Protein AF-A0A928R2H8-F1 (afdb_monomer)

Structure (mmCIF, N/CA/C/O backbone):
data_AF-A0A928R2H8-F1
#
_entry.id   AF-A0A928R2H8-F1
#
loop_
_atom_site.group_PDB
_atom_site.id
_atom_site.type_symbol
_atom_site.label_atom_id
_atom_site.label_alt_id
_atom_site.label_comp_id
_atom_site.label_asym_id
_atom_site.label_entity_id
_atom_site.label_seq_id
_atom_site.pdbx_PDB_ins_code
_atom_site.Cartn_x
_atom_site.Cartn_y
_atom_site.Cartn_z
_atom_site.occupancy
_atom_site.B_iso_or_equiv
_atom_site.auth_seq_id
_atom_site.auth_comp_id
_atom_site.auth_asym_id
_atom_site.auth_atom_id
_atom_site.pdbx_PDB_model_num
ATOM 1 N N . MET A 1 1 ? 14.019 5.070 -17.766 1.00 61.62 1 MET A N 1
ATOM 2 C CA . MET A 1 1 ? 13.513 3.812 -17.169 1.00 61.62 1 MET A CA 1
ATOM 3 C C . MET A 1 1 ? 13.544 3.880 -15.642 1.00 61.62 1 MET A C 1
ATOM 5 O O . MET A 1 1 ? 12.541 3.559 -15.027 1.00 61.62 1 MET A O 1
ATOM 9 N N . GLU A 1 2 ? 14.623 4.371 -15.018 1.00 67.50 2 GLU A N 1
ATOM 10 C CA . GLU A 1 2 ? 14.667 4.586 -13.555 1.00 67.50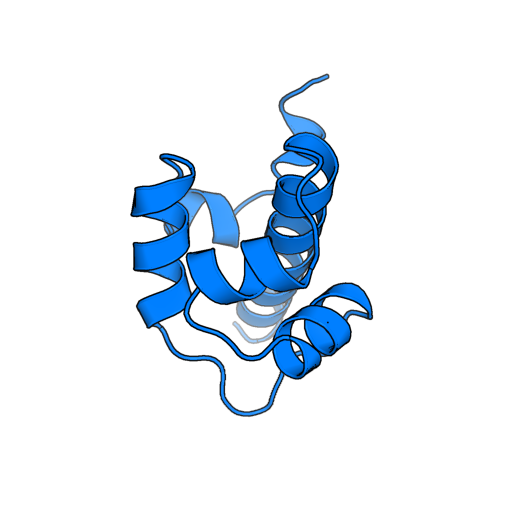 2 GLU A CA 1
ATOM 11 C C . GLU A 1 2 ? 13.687 5.665 -13.057 1.00 67.50 2 GLU A C 1
ATOM 13 O O . GLU A 1 2 ? 13.028 5.467 -12.038 1.00 67.50 2 GLU A O 1
ATOM 18 N N . ASP A 1 3 ? 13.518 6.762 -13.803 1.00 77.81 3 ASP A N 1
ATOM 19 C CA . ASP A 1 3 ? 12.603 7.846 -13.409 1.00 77.81 3 ASP A CA 1
ATOM 20 C C . ASP A 1 3 ? 11.121 7.444 -13.436 1.00 77.81 3 ASP A C 1
ATOM 22 O O . ASP A 1 3 ? 10.346 7.881 -12.587 1.00 77.81 3 ASP A O 1
ATOM 26 N N . GLU A 1 4 ? 10.728 6.575 -14.370 1.00 86.06 4 GLU A N 1
ATOM 27 C CA . GLU A 1 4 ? 9.347 6.092 -14.489 1.00 86.06 4 GLU A CA 1
ATOM 28 C C . GLU A 1 4 ? 8.969 5.207 -13.298 1.00 86.06 4 GLU A C 1
ATOM 30 O O . GLU A 1 4 ? 7.920 5.396 -12.685 1.00 86.06 4 GLU A O 1
ATOM 35 N N . ASN A 1 5 ? 9.870 4.307 -12.897 1.00 88.12 5 ASN A N 1
ATOM 36 C CA . ASN A 1 5 ? 9.673 3.470 -11.717 1.00 88.12 5 ASN A CA 1
ATOM 37 C C . ASN A 1 5 ? 9.584 4.311 -10.436 1.00 88.12 5 ASN A C 1
ATOM 39 O O . ASN A 1 5 ? 8.761 4.024 -9.565 1.00 88.12 5 ASN A O 1
ATOM 43 N N . ARG A 1 6 ? 10.401 5.369 -10.313 1.00 89.00 6 ARG A N 1
ATOM 44 C CA . ARG A 1 6 ? 10.329 6.283 -9.164 1.00 89.00 6 ARG A CA 1
ATOM 45 C C . ARG A 1 6 ? 8.980 6.998 -9.114 1.00 89.00 6 ARG A C 1
ATOM 47 O O . ARG A 1 6 ? 8.345 7.001 -8.062 1.00 89.00 6 ARG A O 1
ATOM 54 N N . LEU A 1 7 ? 8.511 7.517 -10.247 1.00 92.06 7 LEU A N 1
ATOM 55 C CA . LEU A 1 7 ? 7.208 8.175 -10.345 1.00 92.06 7 LEU A CA 1
ATOM 56 C C . LEU A 1 7 ? 6.052 7.225 -9.987 1.00 92.06 7 LEU A C 1
ATOM 58 O O . LEU A 1 7 ? 5.149 7.601 -9.244 1.00 92.06 7 LEU A O 1
ATOM 62 N N . GLN A 1 8 ? 6.093 5.976 -10.455 1.00 92.75 8 GLN A N 1
ATOM 63 C CA . GLN A 1 8 ? 5.083 4.966 -10.122 1.00 92.75 8 GLN A CA 1
ATOM 64 C C . GLN A 1 8 ? 5.030 4.659 -8.618 1.00 92.75 8 GLN A C 1
ATOM 66 O O . GLN A 1 8 ? 3.948 4.490 -8.052 1.00 92.75 8 GLN A O 1
ATOM 71 N N . LEU A 1 9 ? 6.187 4.613 -7.951 1.00 91.06 9 LEU A N 1
ATOM 72 C CA . LEU A 1 9 ? 6.270 4.417 -6.502 1.00 91.06 9 LEU A CA 1
ATOM 73 C C . LEU A 1 9 ? 5.734 5.624 -5.728 1.00 91.06 9 LEU A C 1
ATOM 75 O O . LEU A 1 9 ? 5.018 5.449 -4.741 1.00 91.06 9 LEU A O 1
ATOM 79 N N . GLU A 1 10 ? 6.040 6.839 -6.180 1.00 92.06 10 GLU A N 1
ATOM 80 C CA . GLU A 1 10 ? 5.480 8.065 -5.609 1.00 92.06 10 GLU A CA 1
ATOM 81 C C . GLU A 1 10 ? 3.953 8.090 -5.744 1.00 92.06 10 GLU A C 1
ATOM 83 O O . GLU A 1 10 ? 3.255 8.327 -4.756 1.00 92.06 10 GLU A O 1
ATOM 88 N N . ASN A 1 11 ? 3.424 7.751 -6.925 1.00 94.56 11 ASN A N 1
ATOM 89 C CA . ASN A 1 11 ? 1.984 7.639 -7.160 1.00 94.56 11 ASN A CA 1
ATOM 90 C C . ASN A 1 11 ? 1.338 6.606 -6.229 1.00 94.56 11 ASN A C 1
ATOM 92 O O . ASN A 1 11 ? 0.339 6.915 -5.578 1.00 94.56 11 ASN A O 1
ATOM 96 N N . LEU A 1 12 ? 1.933 5.415 -6.086 1.00 94.75 12 LEU A N 1
ATOM 97 C CA . LEU A 1 12 ? 1.458 4.389 -5.153 1.00 94.75 12 LEU A CA 1
ATOM 98 C C . LEU A 1 12 ? 1.349 4.931 -3.722 1.00 94.75 12 LEU A C 1
ATOM 100 O O . LEU A 1 12 ? 0.321 4.749 -3.065 1.00 94.75 12 LEU A O 1
ATOM 104 N N . ILE A 1 13 ? 2.395 5.602 -3.237 1.00 94.62 13 ILE A N 1
ATOM 105 C CA . ILE A 1 13 ? 2.432 6.158 -1.883 1.00 94.62 13 ILE A CA 1
ATOM 106 C C . ILE A 1 13 ? 1.352 7.229 -1.713 1.00 94.62 13 ILE A C 1
ATOM 108 O O . ILE A 1 13 ? 0.529 7.124 -0.801 1.00 94.62 13 ILE A O 1
ATOM 112 N N . CYS A 1 14 ? 1.316 8.226 -2.600 1.00 95.00 14 CYS A N 1
ATOM 113 C CA . CYS A 1 14 ? 0.329 9.304 -2.563 1.00 95.00 14 CYS A CA 1
ATOM 114 C C . CYS A 1 14 ? -1.101 8.755 -2.573 1.00 95.00 14 CYS A C 1
ATOM 116 O O . CYS A 1 14 ? -1.919 9.153 -1.744 1.00 95.00 14 CYS A O 1
ATOM 118 N N . ASN A 1 15 ? -1.380 7.774 -3.431 1.00 96.12 15 ASN A N 1
ATOM 119 C CA . ASN A 1 15 ? -2.702 7.173 -3.558 1.00 96.12 15 ASN A CA 1
ATOM 120 C C . ASN A 1 15 ? -3.112 6.383 -2.311 1.00 96.12 15 ASN A C 1
ATOM 122 O O . ASN A 1 15 ? -4.250 6.501 -1.865 1.00 96.12 15 ASN A O 1
ATOM 126 N N . ILE A 1 16 ? -2.201 5.639 -1.678 1.00 95.38 16 ILE A N 1
ATOM 127 C CA . ILE A 1 16 ? -2.487 4.961 -0.401 1.00 95.38 16 ILE A CA 1
ATOM 128 C C . ILE A 1 16 ? -2.847 5.978 0.692 1.00 95.38 16 ILE A C 1
ATOM 130 O O . ILE A 1 16 ? -3.797 5.768 1.455 1.00 95.38 16 ILE A O 1
ATOM 134 N N . VAL A 1 17 ? -2.106 7.088 0.770 1.00 94.81 17 VAL A N 1
ATOM 135 C CA . VAL A 1 17 ? -2.359 8.157 1.747 1.00 94.81 17 VAL A CA 1
ATOM 136 C C . VAL A 1 17 ? -3.695 8.842 1.475 1.00 94.81 17 VAL A C 1
ATOM 138 O O . VAL A 1 17 ? -4.471 9.055 2.413 1.00 94.81 17 VAL A O 1
ATOM 141 N N . PHE A 1 18 ? -3.971 9.157 0.209 1.00 95.56 18 PHE A N 1
ATOM 142 C CA . PHE A 1 18 ? -5.228 9.742 -0.237 1.00 95.56 18 PHE A CA 1
ATOM 143 C C . PHE A 1 18 ? -6.406 8.841 0.130 1.00 95.56 18 PHE A C 1
ATOM 145 O O . PHE A 1 18 ? -7.279 9.280 0.871 1.00 95.56 18 PHE A O 1
ATOM 152 N N . LEU A 1 19 ? -6.380 7.561 -0.259 1.00 95.50 19 LEU A N 1
ATOM 153 C CA . LEU A 1 19 ? -7.452 6.605 0.032 1.00 95.50 19 LEU A CA 1
ATOM 154 C C . LEU A 1 19 ? -7.749 6.522 1.528 1.00 95.50 19 LEU A C 1
ATOM 156 O O . LEU A 1 19 ? -8.905 6.568 1.944 1.00 95.50 19 LEU A O 1
ATOM 160 N N . ARG A 1 20 ? -6.719 6.463 2.380 1.00 96.00 20 ARG A N 1
ATOM 161 C CA . ARG A 1 20 ? -6.952 6.419 3.828 1.00 96.00 20 ARG A CA 1
ATOM 162 C C . ARG A 1 20 ? -7.687 7.667 4.326 1.00 96.00 20 ARG A C 1
ATOM 164 O O . ARG A 1 20 ? -8.586 7.547 5.161 1.00 96.00 20 ARG A O 1
ATOM 171 N N . LYS A 1 21 ? -7.256 8.848 3.875 1.00 94.56 21 LYS A N 1
ATOM 172 C CA . LYS A 1 21 ? -7.810 10.139 4.304 1.00 94.56 21 LYS A CA 1
ATOM 173 C C . LYS A 1 21 ? -9.214 10.356 3.745 1.00 94.56 21 LYS A C 1
ATOM 175 O O . LYS A 1 21 ? -10.097 10.692 4.523 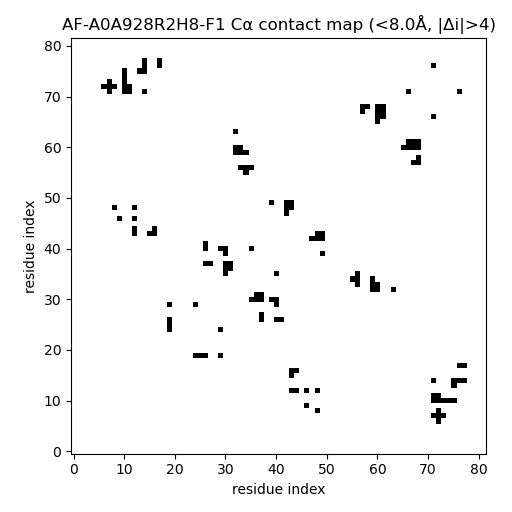1.00 94.56 21 LYS A O 1
ATOM 180 N N . HIS A 1 22 ? -9.414 10.098 2.455 1.00 94.62 22 HIS A N 1
ATOM 181 C CA . HIS A 1 22 ? -10.687 10.247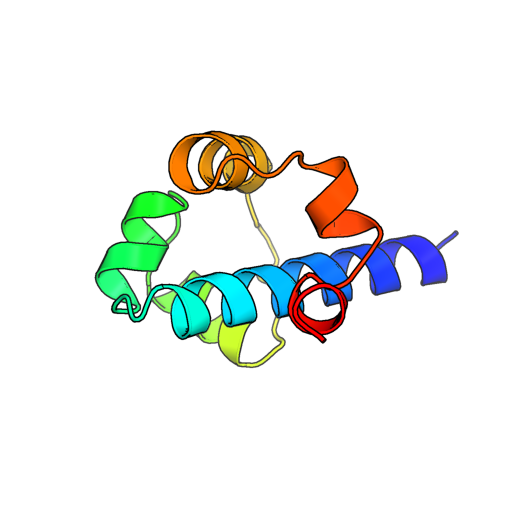 1.754 1.00 94.62 22 HIS A CA 1
ATOM 182 C C . HIS A 1 22 ? -11.779 9.366 2.385 1.00 94.62 22 HIS A C 1
ATOM 184 O O . HIS A 1 22 ? -12.841 9.856 2.748 1.00 94.62 22 HIS A O 1
ATOM 190 N N . PHE A 1 23 ? -11.485 8.089 2.655 1.00 94.31 23 PHE A N 1
ATOM 191 C CA . PHE A 1 23 ? -12.433 7.188 3.327 1.00 94.31 23 PHE A CA 1
ATOM 192 C C . PHE A 1 23 ? -12.515 7.382 4.856 1.00 94.31 23 PHE A C 1
ATOM 194 O O . PHE A 1 23 ? -13.259 6.665 5.527 1.00 94.31 23 PHE A O 1
ATOM 201 N N . GLY A 1 24 ? -11.731 8.295 5.446 1.00 95.25 24 GLY A N 1
ATOM 202 C CA . GLY A 1 24 ? -11.774 8.604 6.880 1.00 95.25 24 GLY A CA 1
ATOM 203 C C . GLY A 1 24 ? -11.398 7.440 7.809 1.00 95.25 24 GLY A C 1
ATOM 204 O O . GLY A 1 24 ? -11.807 7.411 8.970 1.00 95.25 24 GLY A O 1
ATOM 205 N N . ILE A 1 25 ? -10.635 6.450 7.331 1.00 96.31 25 ILE A N 1
ATOM 206 C CA . ILE A 1 25 ? -10.332 5.237 8.104 1.00 96.31 25 ILE A CA 1
ATOM 207 C C . ILE A 1 25 ? -9.034 5.352 8.915 1.00 96.31 25 ILE A C 1
ATOM 209 O O . ILE A 1 25 ? -8.057 6.006 8.537 1.00 96.31 25 ILE A O 1
ATOM 213 N N . SER A 1 26 ? -9.005 4.665 10.062 1.00 97.31 26 SER A N 1
ATOM 214 C CA . SER A 1 26 ? -7.821 4.621 10.925 1.00 97.31 26 SER A CA 1
ATOM 215 C C . SER A 1 26 ? -6.658 3.882 10.259 1.00 97.31 26 SER A C 1
ATOM 217 O O . SER A 1 26 ? -6.858 2.973 9.450 1.00 97.31 26 SER A O 1
ATOM 219 N N . ARG A 1 27 ? -5.421 4.201 10.666 1.00 96.88 27 ARG A N 1
ATOM 220 C CA . ARG A 1 27 ? -4.215 3.489 10.203 1.00 96.88 27 ARG A CA 1
ATOM 221 C C . ARG A 1 27 ? -4.304 1.983 10.427 1.00 96.88 27 ARG A C 1
ATOM 223 O O . ARG A 1 27 ? -3.981 1.206 9.540 1.00 96.88 27 ARG A O 1
ATOM 230 N N . LYS A 1 28 ? -4.798 1.561 11.594 1.00 97.81 28 LYS A N 1
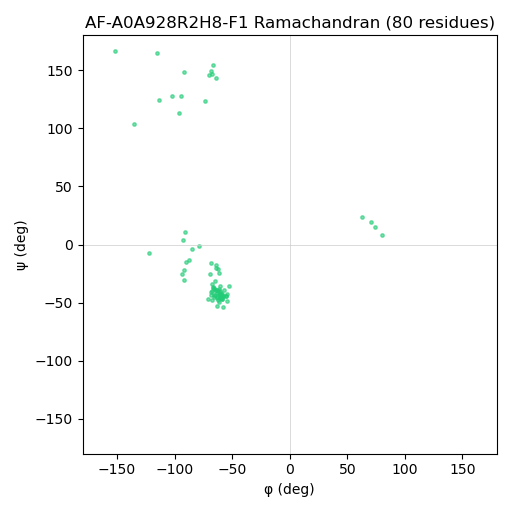ATOM 231 C CA . LYS A 1 28 ? -4.966 0.138 11.922 1.00 97.81 28 LYS A CA 1
ATOM 232 C C . LYS A 1 28 ? -5.929 -0.554 10.957 1.00 97.81 28 LYS A C 1
ATOM 234 O O . LYS A 1 28 ? -5.650 -1.664 10.512 1.00 97.81 28 LYS A O 1
ATOM 239 N N . ARG A 1 29 ? -7.046 0.101 10.622 1.00 97.81 29 ARG A N 1
ATOM 240 C CA . ARG A 1 29 ? -8.018 -0.435 9.664 1.00 97.81 29 ARG A CA 1
ATOM 241 C C . ARG A 1 29 ? -7.427 -0.491 8.260 1.00 97.81 29 ARG A C 1
ATOM 243 O O . ARG A 1 29 ? -7.504 -1.538 7.635 1.00 97.81 29 ARG A O 1
ATOM 250 N N . MET A 1 30 ? -6.793 0.586 7.805 1.00 97.75 30 MET A N 1
ATOM 251 C CA . MET A 1 30 ? -6.163 0.646 6.485 1.00 97.75 30 MET A CA 1
ATOM 252 C C . MET A 1 30 ? -5.071 -0.414 6.318 1.00 97.75 30 MET A C 1
ATOM 254 O O . MET A 1 30 ? -5.081 -1.154 5.343 1.00 97.75 30 MET A O 1
ATOM 258 N N . ALA A 1 31 ? -4.190 -0.567 7.308 1.00 97.19 31 ALA A N 1
ATOM 259 C CA . ALA A 1 31 ? -3.144 -1.585 7.296 1.00 97.19 31 ALA A CA 1
ATOM 260 C C . ALA A 1 31 ? -3.730 -3.004 7.176 1.00 97.19 31 ALA A C 1
ATOM 262 O O . ALA A 1 31 ? -3.265 -3.797 6.363 1.00 97.19 31 ALA A O 1
ATOM 263 N N . LYS A 1 32 ? -4.818 -3.288 7.909 1.00 97.56 32 LYS A N 1
ATOM 264 C CA . LYS A 1 32 ? -5.548 -4.559 7.803 1.00 97.56 32 LYS A CA 1
ATOM 265 C C . LYS A 1 32 ? -6.164 -4.769 6.415 1.00 97.56 32 LYS A C 1
ATOM 267 O O . LYS A 1 32 ? -6.105 -5.884 5.912 1.00 97.56 32 LYS A O 1
ATOM 272 N N . LEU A 1 33 ? -6.754 -3.733 5.811 1.00 97.31 33 LEU A N 1
ATOM 273 C CA . LEU A 1 33 ? -7.330 -3.824 4.461 1.00 97.31 33 LEU A CA 1
ATOM 274 C C . LEU A 1 33 ? -6.256 -4.113 3.410 1.00 97.31 33 LEU A C 1
ATOM 276 O O . LEU A 1 33 ? -6.501 -4.901 2.504 1.00 97.31 33 LEU A O 1
ATOM 280 N N . LEU A 1 34 ? -5.081 -3.500 3.565 1.00 96.19 34 LEU A N 1
ATOM 281 C CA . LEU A 1 34 ? -3.950 -3.616 2.648 1.00 96.19 34 LEU A CA 1
ATOM 282 C C . LEU A 1 34 ? -3.051 -4.837 2.888 1.00 96.19 34 LEU A C 1
ATOM 284 O O . LEU A 1 34 ? -2.102 -5.022 2.137 1.00 96.19 34 LEU A O 1
ATOM 288 N N . GLY A 1 35 ? -3.307 -5.639 3.926 1.00 95.50 35 GLY A N 1
ATOM 289 C CA . GLY A 1 35 ? -2.470 -6.800 4.248 1.00 95.50 35 GLY A CA 1
ATOM 290 C C . GLY A 1 35 ? -1.076 -6.446 4.787 1.00 95.50 35 GLY A C 1
ATOM 291 O O . GLY A 1 35 ? -0.183 -7.285 4.781 1.00 95.50 35 GLY A O 1
ATOM 292 N N . ILE A 1 36 ? -0.870 -5.220 5.282 1.00 95.56 36 ILE A N 1
ATOM 293 C CA . ILE A 1 36 ? 0.437 -4.734 5.755 1.00 95.56 36 ILE A CA 1
ATOM 294 C C . ILE A 1 36 ? 0.445 -4.433 7.257 1.00 95.56 36 ILE A C 1
ATOM 296 O O . ILE A 1 36 ? -0.590 -4.282 7.908 1.00 95.56 36 ILE A O 1
ATOM 300 N N . GLY A 1 37 ? 1.643 -4.292 7.826 1.00 95.94 37 GLY A N 1
ATOM 301 C CA . GLY A 1 37 ? 1.816 -3.804 9.193 1.00 95.94 37 GLY A CA 1
ATOM 302 C C . GLY A 1 37 ? 1.446 -2.323 9.339 1.00 95.94 37 GLY A C 1
ATOM 303 O O . GLY A 1 37 ? 1.655 -1.516 8.434 1.00 95.94 37 GLY A O 1
ATOM 304 N N . VAL A 1 38 ? 0.955 -1.928 10.518 1.00 96.56 38 VAL A N 1
ATOM 305 C CA . VAL A 1 38 ? 0.647 -0.514 10.825 1.00 96.56 38 VAL A CA 1
ATOM 306 C C . VAL A 1 38 ? 1.897 0.367 10.729 1.00 96.56 38 VAL A C 1
ATOM 308 O O . VAL A 1 38 ? 1.821 1.499 10.260 1.00 96.56 38 VAL A O 1
ATOM 311 N N . THR A 1 39 ? 3.055 -0.165 11.119 1.00 95.38 39 THR A N 1
ATOM 312 C CA . THR A 1 39 ? 4.356 0.506 10.984 1.00 95.38 39 THR A CA 1
ATOM 313 C C . THR A 1 39 ? 4.753 0.694 9.520 1.00 95.38 39 THR A C 1
ATOM 315 O O . THR A 1 39 ? 5.291 1.738 9.164 1.00 95.38 39 THR A O 1
ATOM 318 N N . THR A 1 40 ? 4.445 -0.275 8.654 1.00 94.88 40 THR A N 1
ATOM 319 C CA . THR A 1 40 ? 4.623 -0.165 7.200 1.00 94.88 40 THR A CA 1
ATOM 320 C C . THR A 1 40 ? 3.760 0.960 6.641 1.00 94.88 40 THR A C 1
ATOM 322 O O . THR A 1 40 ? 4.273 1.821 5.934 1.00 94.88 40 THR A O 1
ATOM 325 N N . LEU A 1 41 ? 2.479 1.014 7.019 1.00 95.69 41 LEU A N 1
ATOM 326 C CA . LEU A 1 41 ? 1.589 2.101 6.609 1.00 95.69 41 LEU A CA 1
ATOM 327 C C . LEU A 1 41 ? 2.084 3.469 7.098 1.00 95.69 41 LEU A C 1
ATOM 329 O O . LEU A 1 41 ? 2.029 4.444 6.358 1.00 95.69 41 LEU A O 1
ATOM 333 N N . GLN A 1 42 ? 2.597 3.550 8.327 1.00 95.31 42 GLN A N 1
ATOM 334 C CA . GLN A 1 42 ? 3.155 4.791 8.860 1.00 95.31 42 GLN A CA 1
ATOM 335 C C . GLN A 1 42 ? 4.368 5.276 8.055 1.00 95.31 42 GLN A C 1
ATOM 337 O O . GLN A 1 42 ? 4.471 6.471 7.801 1.00 95.31 42 GLN A O 1
ATOM 342 N N . LYS A 1 43 ? 5.253 4.367 7.625 1.00 94.19 43 LYS A N 1
ATOM 343 C CA . LYS A 1 43 ? 6.383 4.704 6.744 1.00 94.19 43 LYS A CA 1
ATOM 344 C C . LYS A 1 43 ? 5.904 5.225 5.392 1.00 94.19 43 LYS A C 1
ATOM 346 O O . LYS A 1 43 ? 6.376 6.270 4.957 1.00 94.19 43 LYS A O 1
ATOM 351 N N . LEU A 1 44 ? 4.917 4.560 4.787 1.00 93.44 44 LEU A N 1
ATOM 352 C CA . LEU A 1 44 ? 4.309 5.016 3.534 1.00 93.44 44 LEU A CA 1
ATOM 353 C C . LEU A 1 44 ? 3.721 6.427 3.685 1.00 93.44 44 LEU A C 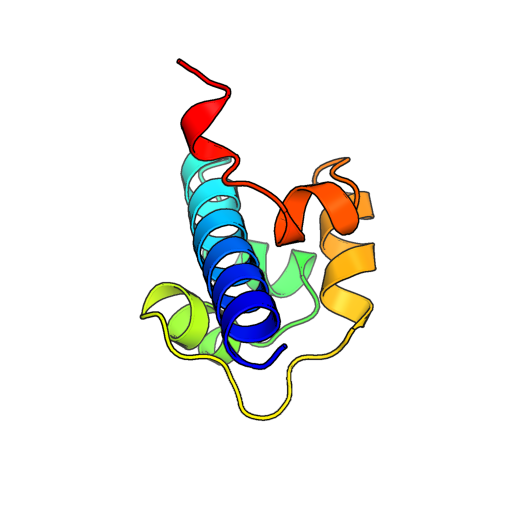1
ATOM 355 O O . LEU A 1 44 ? 3.992 7.293 2.866 1.00 93.44 44 LEU A O 1
ATOM 359 N N . GLU A 1 45 ? 3.009 6.712 4.778 1.00 92.00 45 GLU A N 1
ATOM 360 C CA . GLU A 1 45 ? 2.485 8.059 5.064 1.00 92.00 45 GLU A CA 1
ATOM 361 C C . GLU A 1 45 ? 3.560 9.137 5.251 1.00 92.00 45 GLU A C 1
ATOM 363 O O . GLU A 1 45 ? 3.259 10.321 5.122 1.00 92.00 45 GLU A O 1
ATOM 368 N N . GLN A 1 46 ? 4.792 8.740 5.560 1.00 93.00 46 GLN A N 1
ATOM 369 C CA . GLN A 1 46 ? 5.951 9.624 5.670 1.00 93.00 46 GLN A CA 1
ATOM 370 C C . GLN A 1 46 ? 6.735 9.738 4.351 1.00 93.00 46 GLN A C 1
ATOM 372 O O . GLN A 1 46 ? 7.784 10.372 4.331 1.00 93.00 46 GLN A O 1
ATOM 377 N N . GLY A 1 47 ? 6.262 9.117 3.264 1.00 89.50 47 GLY A N 1
ATOM 378 C CA . GLY A 1 47 ? 6.968 9.080 1.980 1.00 89.50 47 GLY A CA 1
ATOM 379 C C . GLY A 1 47 ? 8.081 8.030 1.908 1.00 89.50 47 GLY A C 1
ATOM 380 O O . GLY A 1 47 ? 8.844 8.006 0.949 1.00 89.50 47 GLY A O 1
ATOM 381 N N . ILE A 1 48 ? 8.200 7.156 2.911 1.00 90.12 48 ILE A N 1
ATOM 382 C CA . ILE A 1 48 ? 9.269 6.160 2.996 1.00 90.12 48 ILE A CA 1
ATOM 383 C C . ILE A 1 48 ? 8.762 4.832 2.439 1.00 90.12 48 ILE A C 1
ATOM 385 O O . ILE A 1 48 ? 7.915 4.171 3.049 1.00 90.12 48 ILE A O 1
ATOM 389 N N . LEU A 1 49 ? 9.334 4.400 1.313 1.00 86.31 49 LEU A N 1
ATOM 390 C CA . LEU A 1 49 ? 9.072 3.075 0.763 1.00 86.31 49 LEU A CA 1
ATOM 391 C C . LEU A 1 49 ? 9.777 1.997 1.611 1.00 86.31 49 LEU A C 1
ATOM 393 O O . LEU A 1 49 ? 10.999 2.036 1.780 1.00 86.31 49 LEU A O 1
ATOM 397 N N . PRO A 1 50 ? 9.048 1.008 2.150 1.00 85.50 50 PRO A N 1
ATOM 398 C CA . PRO A 1 50 ? 9.657 -0.130 2.819 1.00 85.50 50 PRO A CA 1
ATOM 399 C C . PRO A 1 50 ? 10.502 -0.954 1.832 1.00 85.50 50 PRO A C 1
ATOM 401 O O . PRO A 1 50 ? 10.064 -1.174 0.706 1.00 85.50 50 PRO A O 1
ATOM 404 N N . PRO A 1 51 ? 11.648 -1.519 2.254 1.00 82.31 51 PRO A N 1
ATOM 405 C CA . PRO A 1 51 ? 12.515 -2.317 1.377 1.00 82.31 51 PRO A CA 1
ATOM 406 C C . PRO A 1 51 ? 11.848 -3.601 0.862 1.00 82.31 51 PRO A C 1
ATOM 408 O O . PRO A 1 51 ? 12.327 -4.220 -0.082 1.00 82.31 51 PRO A O 1
ATOM 411 N N . ARG A 1 52 ? 10.761 -4.033 1.509 1.00 82.94 52 ARG A N 1
ATOM 412 C CA . ARG A 1 52 ? 9.920 -5.147 1.077 1.00 82.94 52 ARG A CA 1
ATOM 413 C C . ARG A 1 52 ? 8.466 -4.723 1.218 1.00 82.94 52 ARG A C 1
ATOM 415 O O . ARG A 1 52 ? 7.945 -4.670 2.333 1.00 82.94 52 ARG A O 1
ATOM 422 N N . LEU A 1 53 ? 7.841 -4.406 0.093 1.00 88.19 53 LEU A N 1
ATOM 423 C CA . LEU A 1 53 ? 6.400 -4.243 -0.026 1.00 88.19 53 LEU A CA 1
ATOM 424 C C . LEU A 1 53 ? 5.896 -5.361 -0.936 1.00 88.19 53 LEU A C 1
ATOM 426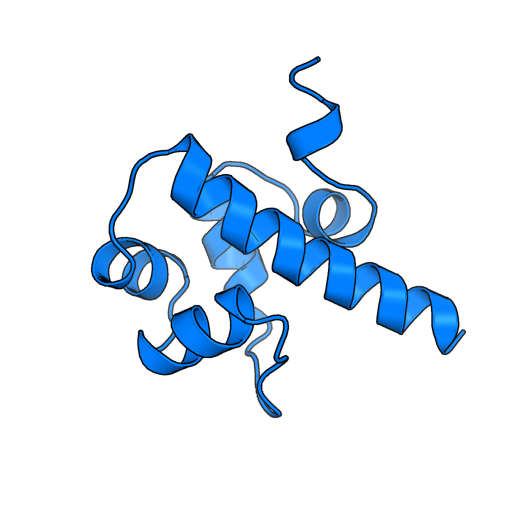 O O . LEU A 1 53 ? 6.423 -5.545 -2.031 1.00 88.19 53 LEU A O 1
ATOM 430 N N . GLY A 1 54 ? 4.945 -6.152 -0.449 1.00 91.31 54 GLY A N 1
ATOM 431 C CA . GLY A 1 54 ? 4.396 -7.255 -1.226 1.00 91.31 54 GLY A CA 1
ATOM 432 C C . GLY A 1 54 ? 3.553 -6.744 -2.394 1.00 91.31 54 GLY A C 1
ATOM 433 O O . GLY A 1 54 ? 2.891 -5.711 -2.295 1.00 91.31 54 GLY A O 1
ATOM 434 N N . VAL A 1 55 ? 3.579 -7.474 -3.511 1.00 92.38 55 VAL A N 1
ATOM 435 C CA . VAL A 1 55 ? 2.739 -7.188 -4.691 1.00 92.38 55 VAL A CA 1
ATOM 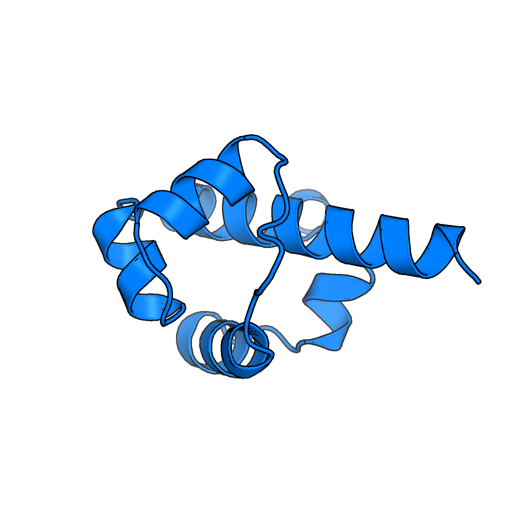436 C C . VAL A 1 55 ? 1.251 -7.445 -4.426 1.00 92.38 55 VAL A C 1
ATOM 438 O O . VAL A 1 55 ? 0.387 -6.973 -5.159 1.00 92.38 55 VAL A O 1
ATOM 441 N N . ASP A 1 56 ? 0.932 -8.163 -3.353 1.00 94.44 56 ASP A N 1
ATOM 442 C CA . ASP A 1 56 ? -0.424 -8.423 -2.883 1.00 94.44 56 ASP A CA 1
ATOM 443 C C . ASP A 1 56 ? -1.190 -7.152 -2.501 1.00 94.44 56 ASP A C 1
ATOM 445 O O . ASP A 1 56 ? -2.418 -7.115 -2.620 1.00 94.44 56 ASP A O 1
ATOM 449 N N . ILE A 1 57 ? -0.476 -6.076 -2.151 1.00 94.94 57 ILE A N 1
ATOM 450 C CA . ILE A 1 57 ? -1.074 -4.766 -1.879 1.00 94.94 57 ILE A CA 1
ATOM 451 C C . ILE A 1 57 ? -1.969 -4.286 -3.027 1.00 94.94 57 ILE A C 1
ATOM 453 O O . ILE A 1 57 ? -3.021 -3.701 -2.778 1.00 94.94 57 ILE A O 1
ATOM 457 N N . PHE A 1 58 ? -1.612 -4.585 -4.278 1.00 95.75 58 PHE A N 1
ATOM 458 C CA . PHE A 1 58 ? -2.394 -4.196 -5.449 1.00 95.75 58 PHE A CA 1
ATOM 459 C C . PHE A 1 58 ? -3.752 -4.902 -5.488 1.00 95.75 58 PHE A C 1
ATOM 461 O O . PHE A 1 58 ? -4.779 -4.258 -5.708 1.00 95.75 58 PHE A O 1
ATOM 468 N N . PHE A 1 59 ? -3.782 -6.205 -5.196 1.00 96.38 59 PHE A N 1
ATOM 469 C CA . PHE A 1 59 ? -5.029 -6.969 -5.120 1.00 96.38 59 PHE A CA 1
ATOM 470 C C . PHE A 1 59 ? -5.890 -6.510 -3.944 1.00 96.38 59 PHE A C 1
ATOM 472 O O . PHE A 1 59 ? -7.115 -6.436 -4.057 1.00 96.38 59 PHE A O 1
ATOM 479 N N . HIS A 1 60 ? -5.263 -6.154 -2.822 1.00 97.12 60 HIS A N 1
ATOM 480 C CA . HIS A 1 60 ? -5.965 -5.581 -1.682 1.00 97.12 60 HIS A CA 1
ATOM 481 C C . HIS A 1 60 ? -6.580 -4.218 -2.004 1.00 97.12 60 HIS A C 1
ATOM 483 O O . HIS A 1 60 ? -7.735 -3.982 -1.650 1.00 97.12 60 HIS A O 1
ATOM 489 N N . ILE A 1 61 ? -5.857 -3.335 -2.696 1.00 96.62 61 ILE A N 1
ATOM 490 C CA . ILE A 1 61 ? -6.397 -2.037 -3.112 1.00 96.62 61 ILE A CA 1
ATOM 491 C C . ILE A 1 61 ? -7.597 -2.243 -4.038 1.00 96.62 61 ILE A C 1
ATOM 493 O O . ILE A 1 61 ? -8.675 -1.712 -3.774 1.00 96.62 61 ILE A O 1
ATOM 497 N N . GLN A 1 62 ? -7.449 -3.084 -5.061 1.00 96.56 62 GLN A N 1
ATOM 498 C CA . GLN A 1 62 ? -8.526 -3.374 -6.000 1.00 96.56 62 GLN A CA 1
ATOM 499 C C . GLN A 1 62 ? -9.759 -3.952 -5.301 1.00 96.56 62 GLN A C 1
ATOM 501 O O . GLN A 1 62 ? -10.875 -3.504 -5.547 1.00 96.56 62 GLN A O 1
ATOM 506 N N . ARG A 1 63 ? -9.579 -4.913 -4.391 1.00 97.12 63 ARG A N 1
ATOM 507 C CA . ARG A 1 63 ? -10.694 -5.563 -3.693 1.00 97.12 63 ARG A CA 1
ATOM 508 C C . ARG A 1 63 ? -11.449 -4.625 -2.754 1.00 97.12 63 ARG A C 1
ATOM 510 O O . ARG A 1 63 ? -12.658 -4.767 -2.617 1.00 97.12 63 ARG A O 1
ATOM 517 N N . ASN A 1 64 ? -10.745 -3.723 -2.072 1.00 96.94 64 ASN A N 1
ATOM 518 C CA . ASN A 1 64 ? -11.346 -2.877 -1.039 1.00 96.94 64 ASN A CA 1
ATOM 519 C C . ASN A 1 64 ? -11.819 -1.514 -1.560 1.00 96.94 64 ASN A C 1
ATOM 521 O O . ASN A 1 64 ? -12.715 -0.931 -0.958 1.00 96.94 64 ASN A O 1
ATOM 525 N N . PHE A 1 65 ? -11.225 -1.013 -2.646 1.00 95.19 65 PHE A N 1
ATOM 526 C CA . PHE A 1 65 ? -11.509 0.321 -3.186 1.00 95.19 65 PHE A CA 1
ATOM 527 C C . PHE A 1 65 ? -11.985 0.299 -4.644 1.00 95.19 65 PHE A C 1
ATOM 529 O O . PHE A 1 65 ? -12.384 1.336 -5.157 1.00 95.19 65 PHE A O 1
ATOM 536 N N . GLY A 1 66 ? -11.959 -0.854 -5.321 1.00 95.62 66 GLY A N 1
ATOM 537 C CA . GLY A 1 66 ? -12.396 -0.978 -6.716 1.00 95.62 66 GLY A CA 1
ATOM 538 C C . GLY A 1 66 ? -11.425 -0.378 -7.736 1.00 95.62 66 GLY A C 1
ATOM 539 O O . GLY A 1 66 ? -11.804 -0.176 -8.885 1.00 95.62 66 GLY A O 1
ATOM 540 N N . ILE A 1 67 ? -10.182 -0.087 -7.338 1.00 95.62 67 ILE A N 1
ATOM 541 C CA . ILE A 1 67 ? -9.215 0.636 -8.175 1.00 95.62 67 ILE A CA 1
ATOM 542 C C . ILE A 1 67 ? -8.205 -0.337 -8.777 1.00 95.62 67 ILE A C 1
ATOM 544 O O . ILE A 1 67 ? -7.571 -1.117 -8.065 1.00 95.62 67 ILE A O 1
ATOM 548 N N . ALA A 1 68 ? -8.042 -0.278 -10.098 1.00 95.25 68 ALA A N 1
ATOM 549 C CA . ALA A 1 68 ? -7.099 -1.126 -10.810 1.00 95.25 68 ALA A CA 1
ATOM 550 C C . ALA A 1 68 ? -5.637 -0.770 -10.461 1.00 95.25 68 ALA A C 1
ATOM 552 O O . ALA A 1 68 ? -5.316 0.410 -10.292 1.00 95.25 68 ALA A O 1
ATOM 553 N N . PRO A 1 69 ? -4.714 -1.751 -10.429 1.00 94.50 69 PRO A N 1
ATOM 554 C CA . PRO A 1 69 ? -3.304 -1.495 -10.125 1.00 94.50 69 PRO A CA 1
ATOM 555 C C . PRO A 1 69 ? -2.653 -0.471 -11.060 1.00 94.50 69 PRO A C 1
ATOM 557 O O . PRO A 1 69 ? -1.908 0.389 -10.600 1.00 94.50 69 PRO A O 1
ATOM 560 N N . VAL A 1 70 ? -2.981 -0.517 -12.357 1.00 94.69 70 VAL A N 1
ATOM 561 C CA . VAL A 1 70 ? -2.469 0.448 -13.340 1.00 94.69 70 VAL A CA 1
ATOM 562 C C . VAL A 1 70 ? -2.834 1.881 -12.952 1.00 94.69 70 VAL A C 1
ATOM 564 O O . VAL A 1 70 ? -1.959 2.735 -12.917 1.00 94.69 70 VAL A O 1
ATOM 567 N N . THR A 1 71 ? -4.078 2.123 -12.530 1.00 94.88 71 THR A N 1
ATOM 568 C CA . THR A 1 71 ? -4.560 3.443 -12.109 1.00 94.88 71 THR A CA 1
ATOM 569 C C . THR A 1 71 ? -3.762 3.992 -10.928 1.00 94.88 71 THR A C 1
ATOM 571 O O . THR A 1 71 ? -3.406 5.166 -10.925 1.00 94.88 71 THR A O 1
ATOM 574 N N . ILE A 1 72 ? -3.439 3.137 -9.952 1.00 94.75 72 ILE A N 1
ATOM 575 C CA . ILE A 1 72 ? -2.659 3.515 -8.763 1.00 94.75 72 ILE A CA 1
ATOM 576 C C . ILE A 1 72 ? -1.224 3.922 -9.117 1.00 94.75 72 ILE A C 1
ATOM 578 O O . ILE A 1 72 ? -0.635 4.740 -8.415 1.00 94.75 72 ILE A O 1
ATOM 582 N N . LEU A 1 73 ? -0.652 3.335 -10.168 1.00 94.81 73 LEU A N 1
ATOM 583 C CA . LEU A 1 73 ? 0.741 3.549 -10.552 1.00 94.81 73 LEU A CA 1
ATOM 584 C C . LEU A 1 73 ? 0.902 4.692 -11.560 1.00 94.81 73 LEU A C 1
ATOM 586 O O . LEU A 1 73 ? 1.926 5.371 -11.549 1.00 94.81 73 LEU A O 1
ATOM 590 N N . THR A 1 74 ? -0.087 4.936 -12.421 1.00 94.25 74 THR A N 1
ATOM 591 C CA . THR A 1 74 ? 0.052 5.893 -13.530 1.00 94.25 74 THR A CA 1
ATOM 592 C C . THR A 1 74 ? -0.392 7.313 -13.201 1.00 94.25 74 THR A C 1
ATOM 594 O O . THR A 1 74 ? 0.016 8.232 -13.904 1.00 94.25 74 THR A O 1
ATOM 597 N N . ARG A 1 75 ? -1.243 7.521 -12.188 1.00 92.81 75 ARG A N 1
ATOM 59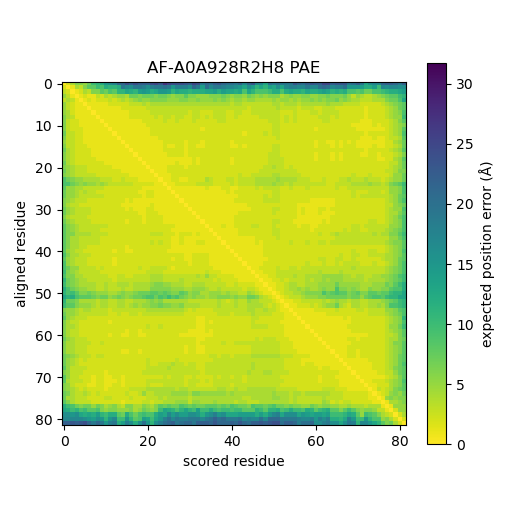8 C CA . ARG A 1 75 ? -1.798 8.849 -11.871 1.00 92.81 75 ARG A CA 1
ATOM 599 C C . ARG A 1 75 ? -2.155 9.009 -10.397 1.00 92.81 75 ARG A C 1
ATOM 601 O O . ARG A 1 75 ? -2.229 8.024 -9.662 1.00 92.81 75 ARG A O 1
ATOM 608 N N . ARG A 1 76 ? -2.406 10.250 -9.974 1.00 92.62 76 ARG A N 1
ATOM 609 C CA . ARG A 1 76 ? -2.863 10.572 -8.620 1.00 92.62 76 ARG A CA 1
ATOM 610 C C . ARG A 1 76 ? -4.382 10.669 -8.567 1.00 92.62 76 ARG A C 1
ATOM 612 O O . ARG A 1 76 ? -4.989 11.408 -9.330 1.00 92.62 76 ARG A O 1
ATOM 619 N N . LEU A 1 77 ? -4.986 9.950 -7.628 1.00 91.69 77 LEU A N 1
ATOM 620 C CA . LEU A 1 77 ? -6.440 9.925 -7.444 1.00 91.69 77 LEU A CA 1
ATOM 621 C C . LEU A 1 77 ? -6.994 11.252 -6.904 1.00 91.69 77 LEU A C 1
ATOM 623 O O . LEU A 1 77 ? -8.151 11.572 -7.140 1.00 91.69 77 LEU A O 1
ATOM 627 N N . GLU A 1 78 ? -6.168 12.036 -6.206 1.00 85.50 78 GLU A N 1
ATOM 628 C CA . GLU A 1 78 ? -6.560 13.347 -5.666 1.00 85.50 78 GLU A CA 1
ATOM 629 C C . GLU A 1 78 ? -6.909 14.378 -6.754 1.00 85.50 78 GLU A C 1
ATOM 631 O O . GLU A 1 78 ? -7.581 15.368 -6.474 1.00 85.50 78 GLU A O 1
ATOM 636 N N . GLU A 1 79 ? -6.440 14.160 -7.984 1.00 76.31 79 GLU A N 1
ATOM 637 C CA . GLU A 1 79 ? -6.613 15.079 -9.111 1.00 76.31 79 GLU A CA 1
ATOM 638 C C . GLU A 1 79 ? -7.922 14.837 -9.881 1.00 76.31 79 GLU A C 1
ATOM 640 O O . GLU A 1 79 ? -8.323 15.696 -10.657 1.00 76.31 79 GLU A O 1
ATOM 645 N N . GLU A 1 80 ? -8.608 13.710 -9.657 1.00 63.12 80 GLU A N 1
ATOM 646 C CA . GLU A 1 80 ? -9.863 13.354 -10.346 1.00 63.12 80 GLU A CA 1
ATOM 647 C C . GLU A 1 80 ? -11.129 13.844 -9.629 1.00 63.12 80 GLU A C 1
ATOM 649 O O . GLU A 1 80 ? -12.202 13.858 -10.226 1.00 63.12 80 GLU A O 1
ATOM 654 N N . GLU A 1 81 ? -11.027 14.243 -8.360 1.00 56.28 81 GLU A N 1
ATOM 655 C CA . GLU A 1 81 ? -12.166 14.763 -7.584 1.00 56.28 81 GLU A CA 1
ATOM 656 C C . GLU A 1 81 ? -12.325 16.296 -7.670 1.00 56.28 81 GLU A C 1
ATOM 658 O O . GLU A 1 81 ? -13.103 16.878 -6.912 1.00 56.28 81 GLU A O 1
ATOM 663 N N . LYS A 1 82 ? -11.592 16.957 -8.576 1.00 44.16 82 LYS A N 1
ATOM 664 C CA . LYS A 1 82 ? -11.738 18.386 -8.904 1.00 44.16 82 LYS A CA 1
ATOM 665 C C . LYS A 1 82 ? -12.448 18.576 -10.236 1.00 44.16 82 LYS A C 1
ATOM 667 O O . LYS A 1 82 ? -13.267 19.519 -10.299 1.00 44.16 82 LYS A O 1
#

Radius of gyration: 11.91 Å; Cα contacts (8 Å, |Δi|>4): 74; chains: 1; bounding box: 27×27×29 Å

Sequence (82 aa):
MEDENRLQLENLICNIVFLRKHFGISRKRMAKLLGIGVTTLQKLEQGILPPRLGVDIFFHIQRNFGIAPVTILTRRLEEEEK

Nearest PDB structures (foldseek):
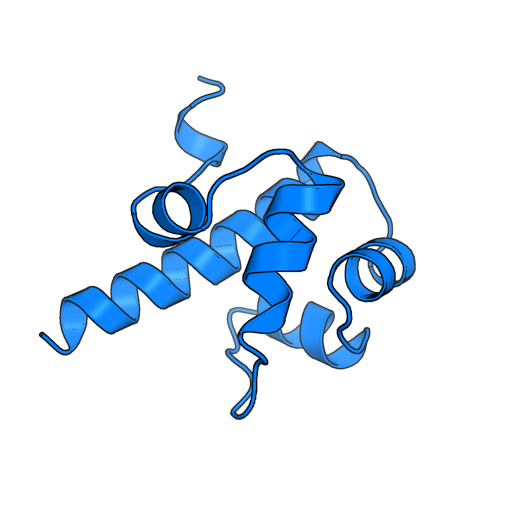  3g5g-assembly5_J  TM=6.722E-01  e=1.966E-01  Enterobacter sp. RFL1396
  3g5g-assembly5_I  TM=7.264E-01  e=2.765E-01  Enterobacter sp. RFL1396
  2o38-assembly1_A  TM=8.062E-01  e=1.284E+00  Rhodopseudomonas palustris CGA009
  1zz6-assembly1_B-2  TM=7.400E-01  e=1.023E+00  Streptomyces wedmorensis
  8dtq-assembly1_B  TM=6.355E-01  e=1.439E+00  Staphylococcus aureus

Mean predicted aligned error: 3.68 Å

Foldseek 3Di:
DVVLQVQLLQLLLLQLLCVCVVVVHDLVVSCVLQVHDSVCNVCSPVVHHDPDDDPSSQVSCCVPPVDHSCDSRPDHPVVVVD

Solvent-accessible surface area (backbone atoms only — not comparable to full-atom values): 4712 Å² total; per-residue (Å²): 114,72,65,58,56,50,50,26,52,50,20,40,38,53,35,56,47,46,52,36,59,74,71,69,52,52,63,65,57,47,14,61,59,40,76,47,52,52,68,56,48,53,33,33,70,69,73,40,80,64,99,77,72,68,76,62,38,42,58,27,42,26,75,77,70,72,44,56,57,66,56,39,35,75,44,59,66,83,70,74,83,112

pLDDT: mean 91.28, std 9.56, range [44.16, 97.81]

Secondary structure (DSSP, 8-state):
-HHHHHHHHHHHHHHHHHHHHHTT--HHHHHHHTTS-HHHHHHHHTT---S---THHHHHHHHHH---HHHHHHS-GGGS--